Protein AF-A0A7C1H0I5-F1 (afdb_monomer)

Structure (mmCIF, N/CA/C/O backbone):
data_AF-A0A7C1H0I5-F1
#
_entry.id   AF-A0A7C1H0I5-F1
#
loop_
_atom_site.group_PDB
_atom_site.id
_atom_site.type_symbol
_atom_site.label_atom_id
_atom_site.label_alt_id
_atom_site.label_comp_id
_atom_site.label_asym_id
_atom_site.label_entity_id
_atom_site.label_seq_id
_atom_site.pdbx_PDB_ins_code
_atom_site.Cartn_x
_atom_site.Cartn_y
_atom_site.Cartn_z
_atom_site.occupancy
_atom_site.B_iso_or_equiv
_atom_site.auth_seq_id
_atom_site.auth_comp_id
_atom_site.auth_asym_id
_atom_site.auth_atom_id
_atom_site.pdbx_PDB_model_num
ATOM 1 N N . MET A 1 1 ? -18.511 1.958 13.699 1.00 68.25 1 MET A N 1
ATOM 2 C CA . MET A 1 1 ? -17.751 1.012 12.861 1.00 68.25 1 MET A CA 1
ATOM 3 C C . MET A 1 1 ? -17.698 1.475 11.408 1.00 68.25 1 MET A C 1
ATOM 5 O O . MET A 1 1 ? -18.664 1.318 10.663 1.00 68.25 1 MET A O 1
ATOM 9 N N . MET A 1 2 ? -16.570 2.055 11.004 1.00 79.00 2 MET A N 1
ATOM 10 C C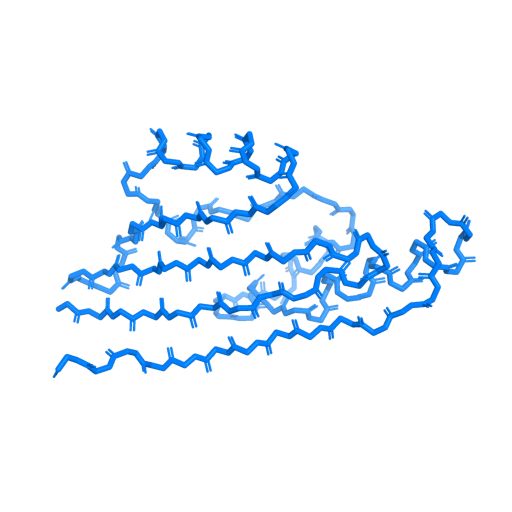A . MET A 1 2 ? -16.241 2.345 9.610 1.00 79.00 2 MET A CA 1
ATOM 11 C C . MET A 1 2 ? -15.518 1.145 8.990 1.00 79.00 2 MET A C 1
ATOM 13 O O . MET A 1 2 ? -14.672 0.522 9.632 1.00 79.00 2 MET A O 1
ATOM 17 N N . LYS A 1 3 ? -15.845 0.824 7.734 1.00 81.69 3 LYS A N 1
ATOM 18 C CA . LYS A 1 3 ? -15.224 -0.267 6.976 1.00 81.69 3 LYS A CA 1
ATOM 19 C C . LYS A 1 3 ? -14.920 0.172 5.550 1.00 81.69 3 LYS A C 1
ATOM 21 O O . LYS A 1 3 ? -15.809 0.623 4.824 1.00 81.69 3 LYS A O 1
ATOM 26 N N . ALA A 1 4 ? -13.669 -0.007 5.146 1.00 70.06 4 ALA A N 1
ATOM 27 C CA . ALA A 1 4 ? -13.200 0.266 3.795 1.00 70.06 4 ALA A CA 1
ATOM 28 C C . ALA A 1 4 ? -12.601 -0.999 3.180 1.00 70.06 4 ALA A C 1
ATOM 30 O O . ALA A 1 4 ? -11.912 -1.770 3.852 1.00 70.06 4 ALA A O 1
ATOM 31 N N . GLU A 1 5 ? -12.868 -1.200 1.895 1.00 84.06 5 GLU A N 1
ATOM 32 C CA . GLU A 1 5 ? -12.250 -2.254 1.103 1.00 84.06 5 GLU A CA 1
ATOM 33 C C . GLU A 1 5 ? -11.391 -1.632 0.006 1.00 84.06 5 GLU A C 1
ATOM 35 O O . GLU A 1 5 ? -11.827 -0.712 -0.693 1.00 84.06 5 GLU A O 1
ATOM 40 N N . VAL A 1 6 ? -10.187 -2.175 -0.167 1.00 78.00 6 VAL A N 1
ATOM 41 C CA . VAL A 1 6 ? -9.289 -1.827 -1.265 1.00 78.00 6 VAL A CA 1
ATOM 42 C C . VAL A 1 6 ? -8.914 -3.071 -2.060 1.00 78.00 6 VAL A C 1
ATOM 44 O O . VAL A 1 6 ? -8.544 -4.104 -1.497 1.00 78.00 6 VAL A O 1
ATOM 47 N N . ASN A 1 7 ? -9.006 -2.953 -3.383 1.00 85.88 7 ASN A N 1
ATOM 48 C CA . ASN A 1 7 ? -8.551 -3.954 -4.340 1.00 85.88 7 ASN A CA 1
ATOM 49 C C . ASN A 1 7 ? -7.380 -3.373 -5.144 1.00 85.88 7 ASN A C 1
ATOM 51 O O . ASN A 1 7 ? -7.479 -2.263 -5.673 1.00 85.88 7 ASN A O 1
ATOM 55 N N . ILE A 1 8 ? -6.277 -4.118 -5.213 1.00 85.62 8 ILE A N 1
ATOM 56 C CA . ILE A 1 8 ? -4.994 -3.674 -5.769 1.00 85.62 8 ILE A CA 1
ATOM 57 C C . ILE A 1 8 ? -4.539 -4.668 -6.833 1.00 85.62 8 ILE A C 1
ATOM 59 O O . ILE A 1 8 ? -4.418 -5.863 -6.552 1.00 85.62 8 ILE A O 1
ATOM 63 N N . GLN A 1 9 ? -4.227 -4.167 -8.028 1.00 85.94 9 GLN A N 1
ATOM 64 C CA . GLN A 1 9 ? -3.475 -4.903 -9.046 1.00 85.94 9 GLN A CA 1
ATOM 65 C C . GLN A 1 9 ? -2.061 -4.331 -9.132 1.00 85.94 9 GLN A C 1
ATOM 67 O O . GLN A 1 9 ? -1.860 -3.210 -9.602 1.00 85.94 9 GLN A O 1
ATOM 72 N N . ALA A 1 10 ? -1.073 -5.108 -8.679 1.00 77.50 10 ALA A N 1
ATOM 73 C CA . ALA A 1 10 ? 0.316 -4.670 -8.512 1.00 77.50 10 ALA A CA 1
ATOM 74 C C . ALA A 1 10 ? 1.132 -4.675 -9.826 1.00 77.50 10 ALA A C 1
ATOM 76 O O . ALA A 1 10 ? 2.323 -4.993 -9.846 1.00 77.50 10 ALA A O 1
ATOM 77 N N . GLY A 1 11 ? 0.499 -4.318 -10.945 1.00 74.69 11 GLY A N 1
ATOM 78 C CA . GLY A 1 11 ? 1.150 -4.218 -12.248 1.00 74.69 11 GLY A CA 1
ATOM 79 C C . GLY A 1 11 ? 1.690 -5.554 -12.765 1.00 74.69 11 GLY A C 1
ATOM 80 O O . GLY A 1 11 ? 0.948 -6.531 -12.902 1.00 74.69 11 GLY A O 1
ATOM 81 N N . ILE A 1 12 ? 2.968 -5.584 -13.161 1.00 76.12 12 ILE A N 1
ATOM 82 C CA . ILE A 1 12 ? 3.544 -6.676 -13.973 1.00 76.12 12 ILE A CA 1
ATOM 83 C C . ILE A 1 12 ? 3.660 -8.020 -13.261 1.00 76.12 12 ILE A C 1
ATOM 85 O O . ILE A 1 12 ? 3.557 -9.053 -13.915 1.00 76.12 12 ILE A O 1
ATOM 89 N N . CYS A 1 13 ? 3.802 -8.040 -11.936 1.00 75.31 13 CYS A N 1
ATOM 90 C CA . CYS A 1 13 ? 3.823 -9.308 -11.207 1.00 75.31 13 CYS A CA 1
ATOM 91 C C . CYS A 1 13 ? 2.465 -10.031 -11.235 1.00 75.31 13 CYS A C 1
ATOM 93 O O . CYS A 1 13 ? 2.392 -11.175 -10.808 1.00 75.31 13 CYS A O 1
ATOM 95 N N . ASN A 1 14 ? 1.404 -9.382 -11.740 1.00 77.88 14 ASN A N 1
ATOM 96 C CA . ASN A 1 14 ? 0.028 -9.885 -11.820 1.00 77.88 14 ASN A CA 1
ATOM 97 C C . ASN A 1 14 ? -0.618 -10.229 -10.476 1.00 77.88 14 ASN A C 1
ATOM 99 O O . ASN A 1 14 ? -1.768 -10.666 -10.461 1.00 77.88 14 ASN A O 1
ATOM 103 N N . PHE A 1 15 ? 0.082 -9.961 -9.377 1.00 83.88 15 PHE A N 1
ATOM 104 C CA . PHE A 1 15 ? -0.414 -10.195 -8.042 1.00 83.88 15 PHE A CA 1
ATOM 105 C C . PHE A 1 15 ? -1.549 -9.228 -7.690 1.00 83.88 15 PHE A C 1
ATOM 107 O O . PHE A 1 15 ? -1.488 -8.015 -7.932 1.00 83.88 15 PHE A O 1
ATOM 114 N N . ARG A 1 16 ? -2.603 -9.797 -7.122 1.00 87.38 16 ARG A N 1
ATOM 115 C CA . ARG A 1 16 ? -3.821 -9.168 -6.648 1.00 87.38 16 ARG A CA 1
ATOM 116 C C . ARG A 1 16 ? -3.839 -9.193 -5.134 1.00 87.38 16 ARG A C 1
ATOM 118 O O . ARG A 1 16 ? -3.710 -10.231 -4.492 1.00 87.38 16 ARG A O 1
ATOM 125 N N . THR A 1 17 ? -4.073 -8.026 -4.554 1.00 86.12 17 THR A N 1
ATOM 126 C CA . THR A 1 17 ? -4.233 -7.887 -3.109 1.00 86.12 17 THR A CA 1
ATOM 127 C C . THR A 1 17 ? -5.582 -7.266 -2.803 1.00 86.12 17 THR A C 1
ATOM 129 O O . THR A 1 17 ? -5.985 -6.288 -3.430 1.00 86.12 17 THR A O 1
ATOM 132 N N . LYS A 1 18 ? -6.276 -7.839 -1.827 1.00 89.44 18 LYS A N 1
ATOM 133 C CA . LYS A 1 18 ? -7.497 -7.300 -1.244 1.00 89.44 18 LYS A CA 1
ATOM 134 C C . LYS A 1 18 ? -7.244 -7.042 0.232 1.00 89.44 18 LYS A C 1
ATOM 136 O O . LYS A 1 18 ? -6.834 -7.955 0.946 1.00 89.44 18 LYS A O 1
ATOM 141 N N . ALA A 1 19 ? -7.514 -5.829 0.693 1.00 82.31 19 ALA A N 1
ATOM 142 C CA . ALA A 1 19 ? -7.431 -5.498 2.108 1.00 82.31 19 ALA A CA 1
ATOM 143 C C . ALA A 1 19 ? -8.736 -4.883 2.612 1.00 82.31 19 ALA A C 1
ATOM 145 O O . ALA A 1 19 ? -9.453 -4.199 1.879 1.00 82.31 19 ALA A O 1
ATOM 146 N N . ILE A 1 20 ? -9.041 -5.168 3.873 1.00 86.44 20 ILE A N 1
ATOM 147 C CA . ILE A 1 20 ? -10.180 -4.624 4.602 1.00 86.44 20 ILE A CA 1
ATOM 148 C C . ILE A 1 20 ? -9.624 -3.905 5.823 1.00 86.44 20 ILE A C 1
ATOM 150 O O . ILE A 1 20 ? -8.930 -4.520 6.632 1.00 86.44 20 ILE A O 1
ATOM 154 N N . ALA A 1 21 ? -9.956 -2.625 5.946 1.00 74.56 21 ALA A N 1
ATOM 155 C CA . ALA A 1 21 ? -9.660 -1.816 7.118 1.00 74.56 21 ALA A CA 1
ATOM 156 C C . ALA A 1 21 ? -10.953 -1.551 7.892 1.00 74.56 21 ALA A C 1
ATOM 158 O O . ALA A 1 21 ? -11.979 -1.202 7.295 1.00 74.56 21 ALA A O 1
ATOM 159 N N . THR A 1 22 ? -10.904 -1.724 9.209 1.00 81.69 22 THR A N 1
ATOM 160 C CA . THR A 1 22 ? -12.020 -1.461 10.125 1.00 81.69 22 THR A CA 1
ATOM 161 C C . THR A 1 22 ? -11.560 -0.606 11.293 1.00 81.69 22 THR A C 1
ATOM 163 O O . THR A 1 22 ? -10.500 -0.871 11.858 1.00 81.69 22 THR A O 1
ATOM 166 N N . SER A 1 23 ? -12.370 0.380 11.667 1.00 73.19 23 SER A N 1
ATOM 167 C CA . SER A 1 23 ? -12.149 1.208 12.854 1.00 73.19 23 SER A CA 1
ATOM 168 C C . SER A 1 23 ? -13.480 1.548 13.516 1.00 73.19 23 SER A C 1
ATOM 170 O O . SER A 1 23 ? -14.471 1.833 12.833 1.00 73.19 23 SER A O 1
ATOM 172 N N . ASP A 1 24 ? -13.506 1.500 14.843 1.00 80.25 24 ASP A N 1
ATOM 173 C CA . ASP A 1 24 ? -14.687 1.832 15.641 1.00 80.25 24 ASP A CA 1
ATOM 174 C C . ASP A 1 24 ? -14.664 3.262 16.181 1.00 80.25 24 ASP A C 1
ATOM 176 O O . ASP A 1 24 ? -15.732 3.809 16.449 1.00 80.25 24 ASP A O 1
ATOM 180 N N . ASP A 1 25 ? -13.481 3.870 16.254 1.00 75.38 25 ASP A N 1
ATOM 181 C CA . ASP A 1 25 ? -13.212 5.173 16.869 1.00 75.38 25 ASP A CA 1
ATOM 182 C C . ASP A 1 25 ? -12.503 6.168 15.934 1.00 75.38 25 ASP A C 1
ATOM 184 O O . ASP A 1 25 ? -12.100 7.242 16.367 1.00 75.38 25 ASP A O 1
ATOM 188 N N . GLU A 1 26 ? -12.348 5.813 14.656 1.00 68.75 26 GLU A N 1
ATOM 189 C CA . GLU A 1 26 ? -11.686 6.610 13.613 1.00 68.75 26 GLU A CA 1
ATOM 190 C C . GLU A 1 26 ? -10.176 6.837 13.820 1.00 68.75 26 GLU A C 1
ATOM 192 O O . GLU A 1 26 ? -9.541 7.475 12.979 1.00 68.75 26 GLU A O 1
ATOM 197 N N . GLN A 1 27 ? -9.577 6.267 14.870 1.00 62.06 27 GLN A N 1
ATOM 198 C CA . GLN A 1 27 ? -8.164 6.447 15.204 1.00 62.06 27 GLN A CA 1
ATOM 199 C C . GLN A 1 27 ? -7.380 5.136 15.121 1.00 62.06 27 GLN A C 1
ATOM 201 O O . GLN A 1 27 ? -6.343 5.071 14.452 1.00 62.06 27 GLN A O 1
ATOM 206 N N . PHE A 1 28 ? -7.882 4.086 15.770 1.00 66.12 28 PHE A N 1
ATOM 207 C CA . PHE A 1 28 ? -7.246 2.777 15.799 1.00 66.12 28 PHE A CA 1
ATOM 208 C C . PHE A 1 28 ? -7.843 1.893 14.708 1.00 66.12 28 PHE A C 1
ATOM 210 O O . PHE A 1 28 ? -9.057 1.674 14.632 1.00 66.12 28 PHE A O 1
ATOM 217 N N . VAL A 1 29 ? -6.977 1.394 13.824 1.00 63.53 29 VAL A N 1
ATOM 218 C CA . VAL A 1 29 ? -7.394 0.657 12.628 1.00 63.53 29 VAL A CA 1
ATOM 219 C C . VAL A 1 29 ? -6.888 -0.776 12.701 1.00 63.53 29 VAL A C 1
ATOM 221 O O . VAL A 1 29 ? -5.700 -1.032 12.883 1.00 63.53 29 VAL A O 1
ATOM 224 N N . THR A 1 30 ? -7.805 -1.723 12.512 1.00 77.25 30 THR A N 1
ATOM 225 C CA . THR A 1 30 ? -7.471 -3.129 12.267 1.00 77.25 30 THR A CA 1
ATOM 226 C C . THR A 1 30 ? -7.472 -3.389 10.770 1.00 77.25 30 THR A C 1
ATOM 228 O O . THR A 1 30 ? -8.449 -3.076 10.083 1.00 77.25 30 THR A O 1
ATOM 231 N N . ILE A 1 31 ? -6.399 -3.994 10.263 1.00 71.69 31 ILE A N 1
ATOM 232 C CA . ILE A 1 31 ? -6.252 -4.319 8.841 1.00 71.69 31 ILE A CA 1
ATOM 233 C C . ILE A 1 31 ? -6.178 -5.834 8.654 1.00 71.69 31 ILE A C 1
ATOM 235 O O . ILE A 1 31 ? -5.410 -6.520 9.327 1.00 71.69 31 ILE A O 1
ATOM 239 N N . LYS A 1 32 ? -6.957 -6.354 7.700 1.00 81.94 32 LYS A N 1
ATOM 240 C CA . LYS A 1 32 ? -6.865 -7.735 7.206 1.00 81.94 32 LYS A CA 1
ATOM 241 C C . LYS A 1 32 ? -6.522 -7.734 5.726 1.00 81.94 32 LYS A C 1
ATOM 243 O O . LYS A 1 32 ? -7.209 -7.082 4.941 1.00 81.94 32 LYS A O 1
ATOM 248 N N . ILE A 1 33 ? -5.502 -8.493 5.338 1.00 79.19 33 ILE A N 1
ATOM 249 C CA . ILE A 1 33 ? -4.970 -8.518 3.970 1.00 79.19 33 ILE A CA 1
ATOM 250 C C . ILE A 1 33 ? -5.040 -9.944 3.421 1.00 79.19 33 ILE A C 1
ATOM 252 O O . ILE A 1 33 ? -4.697 -10.906 4.103 1.00 79.19 33 ILE A O 1
ATOM 256 N N . LYS A 1 34 ? -5.474 -10.079 2.169 1.00 87.12 34 LYS A N 1
ATOM 257 C CA . LYS A 1 34 ? -5.360 -11.294 1.357 1.00 87.12 34 LYS A CA 1
ATOM 258 C C . LYS A 1 34 ? -4.598 -10.948 0.087 1.00 87.12 34 LYS A C 1
ATOM 260 O O . LYS A 1 34 ? -4.950 -9.984 -0.588 1.00 87.12 34 LYS A O 1
ATOM 265 N N . SER A 1 35 ? -3.575 -11.723 -0.239 1.00 82.88 35 SER A N 1
ATOM 266 C CA . SER A 1 35 ? -2.747 -11.522 -1.427 1.00 82.88 35 SER A CA 1
ATOM 267 C C . SER A 1 35 ? -2.371 -12.867 -2.031 1.00 82.88 35 SER A C 1
ATOM 269 O O . SER A 1 35 ? -2.305 -13.863 -1.316 1.00 82.88 35 SER A O 1
ATOM 271 N N . ASP A 1 36 ? -2.129 -12.881 -3.332 1.00 88.69 36 ASP A N 1
ATOM 272 C CA . ASP A 1 36 ? -1.500 -13.977 -4.076 1.00 88.69 36 ASP A CA 1
ATOM 273 C C . ASP A 1 36 ? 0.039 -13.831 -4.162 1.00 88.69 36 ASP A C 1
ATOM 275 O O . ASP A 1 36 ? 0.699 -14.667 -4.773 1.00 88.69 36 ASP A O 1
ATOM 279 N N . CYS A 1 37 ? 0.625 -12.797 -3.541 1.00 79.25 37 CYS A N 1
ATOM 280 C CA . CYS A 1 37 ? 2.072 -12.606 -3.429 1.00 79.25 37 CYS A CA 1
ATOM 281 C C . CYS A 1 37 ? 2.591 -13.063 -2.060 1.00 79.25 37 CYS A C 1
ATOM 283 O O . CYS A 1 37 ? 2.267 -12.446 -1.043 1.00 79.25 37 CYS A O 1
ATOM 285 N N . ASP A 1 38 ? 3.487 -14.053 -2.030 1.00 74.81 38 ASP A N 1
ATOM 286 C CA . ASP A 1 38 ? 4.061 -14.596 -0.786 1.00 74.81 38 ASP A CA 1
ATOM 287 C C . ASP A 1 38 ? 4.725 -13.530 0.098 1.00 74.81 38 ASP A C 1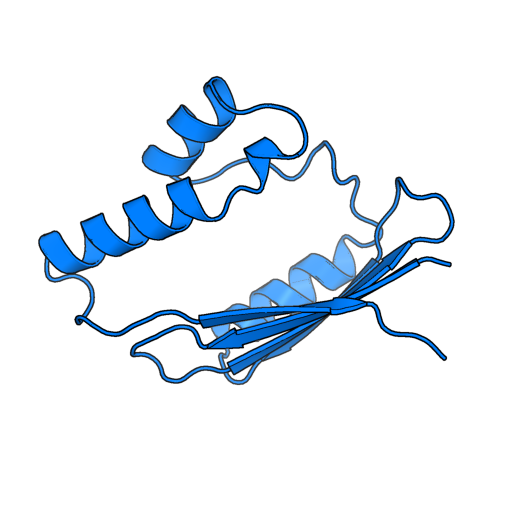
ATOM 289 O O . ASP A 1 38 ? 4.540 -13.517 1.314 1.00 74.81 38 ASP A O 1
ATOM 293 N N . LYS A 1 39 ? 5.418 -12.559 -0.512 1.00 70.56 39 LYS A N 1
ATOM 294 C CA . LYS A 1 39 ? 6.037 -11.435 0.217 1.00 70.56 39 LYS A CA 1
ATOM 295 C C . LYS A 1 39 ? 4.996 -10.548 0.904 1.00 70.56 39 LYS A C 1
ATOM 297 O O . LYS A 1 39 ? 5.230 -10.035 1.993 1.00 70.56 39 LYS A O 1
ATOM 302 N N . ILE A 1 40 ? 3.838 -10.359 0.268 1.00 74.81 40 ILE A N 1
ATOM 303 C CA . ILE A 1 40 ? 2.737 -9.573 0.837 1.00 74.81 40 ILE A CA 1
ATOM 304 C C . ILE A 1 40 ? 1.974 -10.389 1.884 1.00 74.81 40 ILE A C 1
ATOM 306 O O . ILE A 1 40 ? 1.485 -9.810 2.847 1.00 74.81 40 ILE A O 1
ATOM 310 N N . ILE A 1 41 ? 1.911 -11.717 1.759 1.00 73.75 41 ILE A N 1
ATOM 311 C CA . ILE A 1 41 ? 1.380 -12.598 2.810 1.00 73.75 41 ILE A CA 1
ATOM 312 C C . ILE A 1 41 ? 2.249 -12.509 4.074 1.00 73.75 41 ILE A C 1
ATOM 314 O O . ILE A 1 41 ? 1.720 -12.427 5.181 1.00 73.75 41 ILE A O 1
ATOM 318 N N . GLU A 1 42 ? 3.574 -12.499 3.936 1.00 69.75 42 GLU A N 1
ATOM 319 C CA . GLU A 1 42 ? 4.494 -12.338 5.069 1.00 69.75 42 GLU A CA 1
ATOM 320 C C . GLU A 1 42 ? 4.363 -10.958 5.734 1.00 69.75 42 GLU A C 1
ATOM 322 O O . GLU A 1 42 ? 4.247 -10.857 6.961 1.00 69.75 42 GLU A O 1
ATOM 327 N N . LEU A 1 43 ? 4.260 -9.898 4.926 1.00 67.06 43 LEU A N 1
ATOM 328 C CA . LEU A 1 43 ? 3.923 -8.560 5.410 1.00 67.06 43 LEU A CA 1
ATOM 329 C C . LEU A 1 43 ? 2.571 -8.546 6.143 1.00 67.06 43 LEU A C 1
ATOM 331 O O . LEU A 1 43 ? 2.472 -7.980 7.228 1.00 67.06 43 LEU A O 1
ATOM 335 N N . ALA A 1 44 ? 1.544 -9.204 5.597 1.00 66.88 44 ALA A N 1
ATOM 336 C CA . ALA A 1 44 ? 0.214 -9.276 6.198 1.00 66.88 44 ALA A CA 1
ATOM 337 C C . ALA A 1 44 ? 0.234 -9.921 7.589 1.00 66.88 44 ALA A C 1
ATOM 339 O O . ALA A 1 44 ? -0.394 -9.395 8.503 1.00 66.88 44 ALA A O 1
ATOM 340 N N . LYS A 1 45 ? 0.995 -11.009 7.771 1.00 71.00 45 LYS A N 1
ATOM 341 C CA . LYS A 1 45 ? 1.193 -11.646 9.087 1.00 71.00 45 LYS A CA 1
ATOM 342 C C . LYS A 1 45 ? 1.855 -10.693 10.083 1.00 71.00 45 LYS A C 1
ATOM 344 O O . LYS A 1 45 ? 1.459 -10.640 11.243 1.00 71.00 45 LYS A O 1
ATOM 349 N N . THR A 1 46 ? 2.842 -9.927 9.620 1.00 67.00 46 THR A N 1
ATOM 350 C CA . THR A 1 46 ? 3.561 -8.951 10.452 1.00 67.00 46 THR A CA 1
ATOM 351 C C . THR A 1 46 ? 2.649 -7.794 10.870 1.00 67.00 46 THR A C 1
ATOM 353 O O . THR A 1 46 ? 2.671 -7.379 12.026 1.00 67.00 46 THR A O 1
ATOM 356 N N . ILE A 1 47 ? 1.810 -7.304 9.952 1.00 65.31 47 ILE A N 1
ATOM 357 C CA . ILE A 1 47 ? 0.791 -6.278 10.218 1.00 65.31 47 ILE A CA 1
ATOM 358 C C . ILE A 1 47 ? -0.272 -6.803 11.190 1.00 65.31 47 ILE A C 1
ATOM 360 O O . ILE A 1 47 ? -0.638 -6.105 12.130 1.00 65.31 47 ILE A O 1
ATOM 364 N N . GLU A 1 48 ? -0.737 -8.044 11.020 1.00 68.88 48 GLU A N 1
ATOM 365 C CA . GLU A 1 48 ? -1.754 -8.638 11.894 1.00 68.88 48 GLU A CA 1
ATOM 366 C C . GLU A 1 48 ? -1.286 -8.734 13.353 1.00 68.88 48 GLU A C 1
ATOM 368 O O . GLU A 1 48 ? -2.055 -8.421 14.258 1.00 68.88 48 GLU A O 1
ATOM 373 N N . GLN A 1 49 ? -0.012 -9.069 13.581 1.00 70.81 49 GLN A N 1
ATOM 374 C CA . GLN A 1 49 ? 0.602 -9.085 14.917 1.00 70.81 49 GLN A CA 1
ATOM 375 C C . GLN A 1 49 ? 0.727 -7.697 15.559 1.00 70.81 49 GLN A C 1
ATOM 377 O O . GLN A 1 49 ? 0.886 -7.600 16.774 1.00 70.81 49 GLN A O 1
ATOM 382 N N . LYS A 1 50 ? 0.693 -6.633 14.754 1.00 67.38 50 LYS A N 1
ATOM 383 C CA . LYS A 1 50 ? 0.830 -5.243 15.202 1.00 67.38 50 LYS A CA 1
ATOM 384 C C . LYS A 1 50 ? -0.511 -4.513 15.325 1.00 67.38 50 LYS A C 1
ATOM 386 O O . LYS A 1 50 ? -0.524 -3.367 15.755 1.00 67.38 50 LYS A O 1
ATOM 391 N N . ASN A 1 51 ? -1.627 -5.154 14.973 1.00 63.59 51 ASN A N 1
ATOM 392 C CA . ASN A 1 51 ? -2.952 -4.563 15.138 1.00 63.59 51 ASN A CA 1
ATOM 393 C C . ASN A 1 51 ? -3.307 -4.343 16.632 1.00 63.59 51 ASN A C 1
ATOM 395 O O . ASN A 1 51 ? -2.961 -5.182 17.467 1.00 63.59 51 ASN A O 1
ATOM 399 N N . PRO A 1 52 ? -4.094 -3.295 16.957 1.00 59.19 52 PRO A N 1
ATOM 400 C CA . PRO A 1 52 ? -4.487 -2.201 16.068 1.00 59.19 52 PRO A CA 1
ATOM 401 C C . PRO A 1 52 ? -3.323 -1.227 15.845 1.00 59.19 52 PRO A C 1
ATOM 403 O O . PRO A 1 52 ? -2.599 -0.882 16.777 1.00 59.19 52 PRO A O 1
ATOM 406 N N . LEU A 1 53 ? -3.157 -0.772 14.605 1.00 53.38 53 LEU A N 1
ATOM 407 C CA . LEU A 1 53 ? -2.099 0.173 14.260 1.00 53.38 53 LEU A CA 1
ATOM 408 C C . LEU A 1 53 ? -2.527 1.600 14.617 1.00 53.38 53 LEU A C 1
ATOM 410 O O . LEU A 1 53 ? -3.650 2.013 14.307 1.00 53.38 53 LEU A O 1
ATOM 414 N N . ASP A 1 54 ? -1.609 2.360 15.218 1.00 59.75 54 ASP A N 1
ATOM 415 C CA . ASP A 1 54 ? -1.724 3.816 15.281 1.00 59.75 54 ASP A CA 1
ATOM 416 C C . ASP A 1 54 ? -1.388 4.380 13.898 1.00 59.75 54 ASP A C 1
ATOM 418 O O . ASP A 1 54 ? -0.234 4.391 13.457 1.00 59.75 54 ASP A O 1
ATOM 422 N N . SER A 1 55 ? -2.427 4.845 13.208 1.00 49.12 55 SER A N 1
ATOM 423 C CA . SER A 1 55 ? -2.331 5.392 11.855 1.00 49.12 55 SER A CA 1
ATOM 424 C C . SER A 1 55 ? -1.364 6.580 11.734 1.00 49.12 55 SER A C 1
ATOM 426 O O . SER A 1 55 ? -0.870 6.847 10.638 1.00 49.12 55 SER A O 1
ATOM 428 N N . TYR A 1 56 ? -1.037 7.260 12.838 1.00 44.75 56 TYR A N 1
ATOM 429 C CA . TYR A 1 56 ? -0.107 8.387 12.849 1.00 44.75 56 TYR A CA 1
ATOM 430 C C . TYR A 1 56 ? 1.376 7.979 12.925 1.00 44.75 56 TYR A C 1
ATOM 432 O O . TYR A 1 56 ? 2.234 8.803 12.605 1.00 44.75 56 TYR A O 1
ATOM 440 N N . GLN A 1 57 ? 1.702 6.740 13.315 1.00 51.53 57 GLN A N 1
ATOM 441 C CA . GLN A 1 57 ? 3.086 6.280 13.552 1.00 51.53 57 GLN A CA 1
ATOM 442 C C . GLN A 1 57 ? 3.714 5.497 12.374 1.00 51.53 57 GLN A C 1
ATOM 444 O O . GLN A 1 57 ? 4.929 5.336 12.327 1.00 51.53 57 GLN A O 1
ATOM 449 N N . GLU A 1 58 ? 2.926 5.028 11.402 1.00 51.28 58 GLU A N 1
ATOM 450 C CA . GLU A 1 58 ? 3.309 4.044 10.357 1.00 51.28 58 GLU A CA 1
ATOM 451 C C . GLU A 1 58 ? 4.145 4.584 9.165 1.00 51.28 58 GLU A C 1
ATOM 453 O O . GLU A 1 58 ? 4.295 3.933 8.130 1.00 51.28 58 GLU A O 1
ATOM 458 N N . LEU A 1 59 ? 4.714 5.783 9.256 1.00 52.84 59 LEU A N 1
ATOM 459 C CA . LEU A 1 59 ? 5.464 6.397 8.156 1.00 52.84 59 LEU A CA 1
ATOM 460 C C . LEU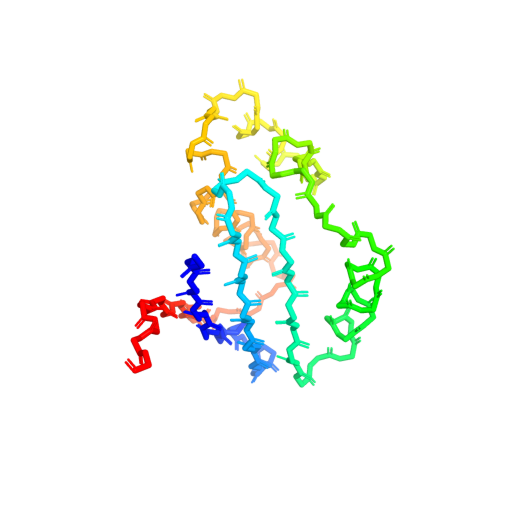 A 1 59 ? 6.947 6.031 8.286 1.00 52.84 59 LEU A C 1
ATOM 462 O O . LEU A 1 59 ? 7.527 6.477 9.265 1.00 52.84 59 LEU A O 1
ATOM 466 N N . LEU A 1 60 ? 7.564 5.289 7.343 1.00 50.44 60 LEU A N 1
ATOM 467 C CA . LEU A 1 60 ? 8.966 5.436 6.845 1.00 50.44 60 LEU A CA 1
ATOM 468 C C . LEU A 1 60 ? 9.547 4.129 6.242 1.00 50.44 60 LEU A C 1
ATOM 470 O O . LEU A 1 60 ? 9.589 3.125 6.935 1.00 50.44 60 LEU A O 1
ATOM 474 N N . GLU A 1 61 ? 10.057 4.185 4.990 1.00 55.31 61 GLU A N 1
ATOM 475 C CA . GLU A 1 61 ? 11.277 3.510 4.439 1.00 55.31 61 GLU A CA 1
ATOM 476 C C . GLU A 1 61 ? 11.326 3.574 2.876 1.00 55.31 61 GLU A C 1
ATOM 478 O O . GLU A 1 61 ? 10.703 2.787 2.170 1.00 55.31 61 GLU A O 1
ATOM 483 N N . SER A 1 62 ? 12.045 4.563 2.312 1.00 56.50 62 SER A N 1
ATOM 484 C CA . SER A 1 62 ? 12.527 4.729 0.904 1.00 56.50 62 SER A CA 1
ATOM 485 C C . SER A 1 62 ? 12.996 6.184 0.743 1.00 56.50 62 SER A C 1
ATOM 487 O O . SER A 1 62 ? 12.405 7.047 1.371 1.00 56.50 62 SER A O 1
ATOM 489 N N . GLN A 1 63 ? 14.023 6.532 -0.050 1.00 57.62 63 GLN A N 1
ATOM 490 C CA . GLN A 1 63 ? 14.476 7.941 -0.148 1.00 57.62 63 GLN A CA 1
ATOM 491 C C . GLN A 1 63 ? 13.409 8.873 -0.754 1.00 57.62 63 GLN A C 1
ATOM 493 O O . GLN A 1 63 ? 13.187 9.962 -0.2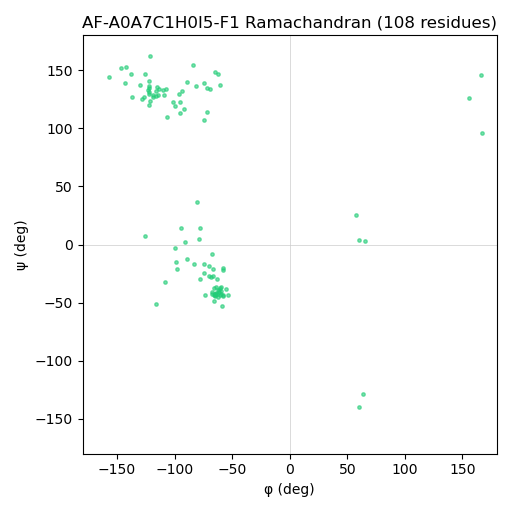30 1.00 57.62 63 GLN A O 1
ATOM 498 N N . ILE A 1 64 ? 12.701 8.428 -1.799 1.00 54.25 64 ILE A N 1
ATOM 499 C CA . ILE A 1 64 ? 11.583 9.182 -2.395 1.00 54.25 64 ILE A CA 1
ATOM 500 C C . ILE A 1 64 ? 10.428 9.293 -1.393 1.00 54.25 64 ILE A C 1
ATOM 502 O O . ILE A 1 64 ? 9.884 10.378 -1.196 1.00 54.25 64 ILE A O 1
ATOM 506 N N . LEU A 1 65 ? 10.108 8.199 -0.692 1.00 68.69 65 LEU A N 1
ATOM 507 C CA . LEU A 1 65 ? 9.062 8.213 0.335 1.00 68.69 65 LEU A CA 1
ATOM 508 C C . LEU A 1 65 ? 9.472 9.015 1.582 1.00 68.69 65 LEU A C 1
ATOM 510 O O . LEU A 1 65 ? 8.614 9.582 2.239 1.00 68.69 65 LEU A O 1
ATOM 514 N N . ARG A 1 66 ? 10.768 9.130 1.885 1.00 67.38 66 ARG A N 1
ATOM 515 C CA . ARG A 1 66 ? 11.322 9.895 3.014 1.00 67.38 66 ARG A CA 1
A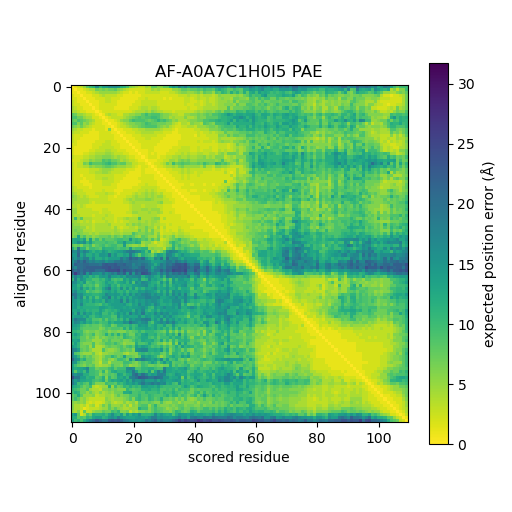TOM 516 C C . ARG A 1 66 ? 11.258 11.396 2.756 1.00 67.38 66 ARG A C 1
ATOM 518 O O . ARG A 1 66 ? 10.853 12.138 3.643 1.00 67.38 66 ARG A O 1
ATOM 525 N N . VAL A 1 67 ? 11.603 11.843 1.543 1.00 62.28 67 VAL A N 1
ATOM 526 C CA . VAL A 1 67 ? 11.412 13.247 1.131 1.00 62.28 67 VAL A CA 1
ATOM 527 C C . VAL A 1 67 ? 9.926 13.599 1.155 1.00 62.28 67 VAL A C 1
ATOM 529 O O . VAL A 1 67 ? 9.550 14.619 1.730 1.00 62.28 67 VAL A O 1
ATOM 532 N N . ALA A 1 68 ? 9.076 12.721 0.612 1.00 63.75 68 ALA A N 1
ATOM 533 C CA . ALA A 1 68 ? 7.631 12.894 0.665 1.00 63.75 68 ALA A CA 1
ATOM 534 C C . ALA A 1 68 ? 7.103 12.934 2.108 1.00 63.75 68 ALA A C 1
ATOM 536 O O . ALA A 1 68 ? 6.337 13.830 2.422 1.00 63.75 68 ALA A O 1
ATOM 537 N N . ALA A 1 69 ? 7.556 12.058 3.007 1.00 67.00 69 ALA A N 1
ATOM 538 C CA . ALA A 1 69 ? 7.168 12.075 4.421 1.00 67.00 69 ALA A CA 1
ATOM 539 C C . ALA A 1 69 ? 7.601 13.361 5.154 1.00 67.00 69 ALA A C 1
ATOM 541 O O . ALA A 1 69 ? 6.928 13.800 6.082 1.00 67.00 69 ALA A O 1
ATOM 542 N N . GLY A 1 70 ? 8.700 13.999 4.732 1.00 68.62 70 GLY A N 1
ATOM 543 C CA . GLY A 1 70 ? 9.133 15.292 5.274 1.00 68.62 70 GLY A CA 1
ATOM 544 C C . GLY A 1 70 ? 8.296 16.490 4.799 1.00 68.62 70 GLY A C 1
ATOM 545 O O . GLY A 1 70 ? 8.241 17.508 5.489 1.00 68.62 70 GLY A O 1
ATOM 546 N N . GLN A 1 71 ? 7.643 16.382 3.637 1.00 70.38 71 GLN A N 1
ATOM 547 C CA . GLN A 1 71 ? 6.905 17.478 2.989 1.00 70.38 71 GLN A CA 1
ATOM 548 C C . GLN A 1 71 ? 5.378 17.306 3.031 1.00 70.38 71 GLN A C 1
ATOM 550 O O . GLN A 1 71 ? 4.647 18.292 3.108 1.00 70.38 71 GLN A O 1
ATOM 555 N N . LEU A 1 72 ? 4.888 16.068 2.990 1.00 69.06 72 LEU A N 1
ATOM 556 C CA . LEU A 1 72 ? 3.476 15.702 2.980 1.00 69.06 72 LEU A CA 1
ATOM 557 C C . LEU A 1 72 ? 3.058 15.257 4.385 1.00 69.06 72 LEU A C 1
ATOM 559 O O . LEU A 1 72 ? 3.625 14.324 4.945 1.00 69.06 72 LEU A O 1
ATOM 563 N N . LYS A 1 73 ? 2.052 15.928 4.952 1.00 71.00 73 LYS A N 1
ATOM 564 C CA . LYS A 1 73 ? 1.541 15.684 6.311 1.00 71.00 73 LYS A CA 1
ATOM 565 C C . LYS A 1 73 ? 0.055 15.319 6.290 1.00 71.00 73 LYS A C 1
ATOM 567 O O . LYS A 1 73 ? -0.643 15.600 5.314 1.00 71.00 73 LYS A O 1
ATOM 572 N N . GLY A 1 74 ? -0.435 14.722 7.378 1.00 69.25 74 GLY A N 1
ATOM 573 C CA . GLY A 1 74 ? -1.836 14.305 7.507 1.00 69.25 74 GLY A CA 1
ATOM 574 C C . GLY A 1 74 ? -2.229 13.287 6.432 1.00 69.25 74 GLY A C 1
ATOM 575 O O . GLY A 1 74 ? -1.423 12.436 6.066 1.00 69.25 74 GLY A O 1
ATOM 576 N N . GLY A 1 75 ? -3.435 13.403 5.868 1.00 61.50 75 GLY A N 1
ATOM 577 C CA . GLY A 1 75 ? -3.915 12.494 4.815 1.00 61.50 75 GLY A CA 1
ATOM 578 C C . GLY A 1 75 ? -3.031 12.440 3.557 1.00 61.50 75 GLY A C 1
ATOM 579 O O . GLY A 1 75 ? -3.029 11.435 2.850 1.00 61.50 75 GLY A O 1
ATOM 580 N N . CYS A 1 76 ? -2.219 13.472 3.299 1.00 67.81 76 CYS A N 1
ATOM 581 C CA . CYS A 1 76 ? -1.278 13.492 2.175 1.00 67.81 76 CYS A CA 1
ATOM 582 C C . CYS A 1 76 ? -0.050 12.595 2.394 1.00 67.81 76 CYS A C 1
ATOM 584 O O . CYS A 1 76 ? 0.627 12.263 1.422 1.00 67.81 76 CYS A O 1
ATOM 586 N N . ALA A 1 77 ? 0.234 12.180 3.633 1.00 65.50 77 ALA A N 1
ATOM 587 C CA . ALA A 1 77 ? 1.341 11.275 3.936 1.00 65.50 77 ALA A CA 1
ATOM 588 C C . ALA A 1 77 ? 1.122 9.867 3.343 1.00 65.50 77 ALA A C 1
ATOM 590 O O . ALA A 1 77 ? 2.083 9.193 2.987 1.00 65.50 77 ALA A O 1
ATOM 591 N N . ALA A 1 78 ? -0.139 9.461 3.150 1.00 66.81 78 ALA A N 1
ATOM 592 C CA . ALA A 1 78 ? -0.528 8.199 2.513 1.00 66.81 78 ALA A CA 1
ATOM 593 C C . ALA A 1 78 ? -0.815 8.337 1.001 1.00 66.81 78 ALA A C 1
ATOM 595 O O . ALA A 1 78 ?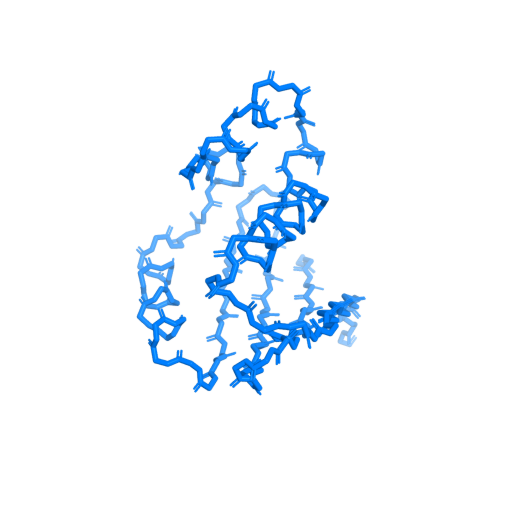 -1.423 7.455 0.392 1.00 66.81 78 ALA A O 1
ATOM 596 N N . CYS A 1 79 ? -0.423 9.454 0.377 1.00 74.94 79 CYS A N 1
ATOM 597 C CA . CYS A 1 79 ? -0.668 9.680 -1.042 1.00 74.94 79 CYS A CA 1
ATOM 598 C C . CYS A 1 79 ? 0.013 8.600 -1.900 1.00 74.94 79 CYS A C 1
ATOM 600 O O . CYS A 1 79 ? 1.173 8.249 -1.693 1.00 74.94 79 CYS A O 1
ATOM 602 N N . LEU A 1 80 ? -0.689 8.105 -2.922 1.00 81.50 80 LEU A N 1
ATOM 603 C CA . LEU A 1 80 ? -0.137 7.129 -3.866 1.00 81.50 80 LEU A CA 1
ATOM 604 C C . LEU A 1 80 ? 0.930 7.733 -4.787 1.00 81.50 80 LEU A C 1
ATOM 606 O O . LEU A 1 80 ? 1.727 6.995 -5.359 1.00 81.50 80 LEU A O 1
ATOM 610 N N . VAL A 1 81 ? 0.970 9.062 -4.922 1.00 76.88 81 VAL A N 1
ATOM 611 C CA . VAL A 1 81 ? 1.876 9.766 -5.840 1.00 76.88 81 VAL A CA 1
ATOM 612 C C . VAL A 1 81 ? 3.356 9.459 -5.543 1.00 76.88 81 VAL A C 1
ATOM 614 O O . VAL A 1 81 ? 4.030 8.990 -6.459 1.00 76.88 81 VAL A O 1
ATOM 617 N N . PRO A 1 82 ? 3.882 9.618 -4.309 1.00 74.19 82 PRO A N 1
ATOM 618 C CA . PRO A 1 82 ? 5.250 9.211 -3.971 1.00 74.19 82 PRO A CA 1
ATOM 619 C C . PRO A 1 82 ? 5.580 7.750 -4.309 1.00 74.19 82 PRO A C 1
ATOM 621 O O . PRO A 1 82 ? 6.638 7.467 -4.876 1.00 74.19 82 PRO A O 1
ATOM 624 N N . THR A 1 83 ? 4.667 6.822 -4.013 1.00 81.75 83 THR A N 1
ATOM 625 C CA . THR A 1 83 ? 4.833 5.392 -4.321 1.00 81.75 83 THR A CA 1
ATOM 626 C C . THR A 1 83 ? 4.874 5.145 -5.829 1.00 81.75 83 THR A C 1
ATOM 628 O O . THR A 1 83 ? 5.740 4.410 -6.309 1.00 81.75 83 THR A O 1
ATOM 631 N N . SER A 1 84 ? 4.008 5.806 -6.600 1.00 77.12 84 SER A N 1
ATOM 632 C CA . SER A 1 84 ? 4.007 5.733 -8.064 1.00 77.12 84 SER A CA 1
ATOM 633 C C . SER A 1 84 ? 5.271 6.338 -8.679 1.00 77.12 84 SER A C 1
ATOM 635 O O . SER A 1 84 ? 5.809 5.764 -9.622 1.00 77.12 84 SER A O 1
ATOM 637 N N . ILE A 1 85 ? 5.811 7.432 -8.125 1.00 71.69 85 ILE A N 1
ATOM 638 C CA . ILE A 1 85 ? 7.096 8.013 -8.559 1.00 71.69 85 ILE A CA 1
ATOM 639 C C . ILE A 1 85 ? 8.247 7.037 -8.285 1.00 71.69 85 ILE A C 1
ATOM 641 O O . ILE A 1 85 ? 9.082 6.804 -9.160 1.00 71.69 85 ILE A O 1
ATOM 645 N N . PHE A 1 86 ? 8.282 6.411 -7.104 1.00 70.44 86 PHE A N 1
ATOM 646 C CA . PHE A 1 86 ? 9.281 5.386 -6.792 1.00 70.44 86 PHE A CA 1
ATOM 647 C C . PHE A 1 86 ? 9.183 4.189 -7.749 1.00 70.44 86 PHE A C 1
ATOM 649 O O . PHE A 1 86 ? 10.202 3.667 -8.203 1.00 70.44 86 PHE A O 1
ATOM 656 N N . LYS A 1 87 ? 7.966 3.793 -8.136 1.00 66.00 87 LYS A N 1
ATOM 657 C CA . LYS A 1 87 ? 7.761 2.748 -9.142 1.00 66.00 87 LYS A CA 1
ATOM 658 C C . LYS A 1 87 ? 8.218 3.178 -10.538 1.00 66.00 87 LYS A C 1
ATOM 660 O O . LYS A 1 87 ? 8.886 2.399 -11.216 1.00 66.00 87 LYS A O 1
ATOM 665 N N . ALA A 1 88 ? 7.925 4.410 -10.949 1.00 65.12 88 ALA A N 1
ATOM 666 C CA . ALA A 1 88 ? 8.399 4.969 -12.212 1.00 65.12 88 ALA A CA 1
ATOM 667 C C . ALA A 1 88 ? 9.937 5.003 -12.273 1.00 65.12 88 ALA A C 1
ATOM 669 O O . ALA A 1 88 ? 10.514 4.625 -13.291 1.00 65.12 88 ALA A O 1
ATOM 670 N N . MET A 1 89 ? 10.608 5.347 -11.164 1.00 58.34 89 MET A N 1
ATOM 671 C CA . MET A 1 89 ? 12.070 5.275 -11.043 1.00 58.34 89 MET A CA 1
ATOM 672 C C . MET A 1 89 ? 12.594 3.853 -11.295 1.00 58.34 89 MET A C 1
ATOM 674 O O . MET A 1 89 ? 13.564 3.682 -12.028 1.00 58.34 89 MET A O 1
ATOM 678 N N . GLN A 1 90 ? 11.945 2.822 -10.740 1.00 61.12 90 GLN A N 1
ATOM 679 C CA . GLN A 1 90 ? 12.328 1.425 -10.989 1.00 61.12 90 GLN A CA 1
ATOM 680 C C . GLN A 1 90 ? 12.179 1.039 -12.467 1.00 61.12 90 GLN A C 1
ATOM 682 O O . GLN A 1 90 ? 13.028 0.319 -12.991 1.00 61.12 90 GLN A O 1
ATOM 687 N N . VAL A 1 91 ? 11.129 1.514 -13.148 1.00 64.44 91 VAL A N 1
ATOM 688 C CA . VAL A 1 91 ? 10.938 1.285 -14.591 1.00 64.44 91 VAL A CA 1
ATOM 689 C C . VAL A 1 91 ? 12.036 1.977 -15.400 1.00 64.44 91 VAL A C 1
ATOM 691 O O . VAL A 1 91 ? 12.686 1.335 -16.224 1.00 64.44 91 VAL A O 1
ATOM 694 N N . ALA A 1 92 ? 12.309 3.255 -15.121 1.00 50.06 92 ALA A N 1
ATOM 695 C CA . ALA A 1 92 ? 13.364 4.020 -15.790 1.00 50.06 92 ALA A CA 1
ATOM 696 C C . ALA A 1 92 ? 14.760 3.399 -15.589 1.00 50.06 92 ALA A C 1
ATOM 698 O O . ALA A 1 92 ? 15.564 3.362 -16.518 1.00 50.06 92 ALA A O 1
ATOM 699 N N . ALA A 1 93 ? 15.022 2.837 -14.405 1.00 56.94 93 ALA A N 1
ATOM 700 C CA . ALA A 1 93 ? 16.254 2.120 -14.076 1.00 56.94 93 ALA A CA 1
ATOM 701 C C . ALA A 1 93 ? 16.308 0.674 -14.615 1.00 56.94 93 ALA A C 1
ATOM 703 O O . ALA A 1 93 ? 17.252 -0.050 -14.311 1.00 56.94 93 ALA A O 1
ATOM 704 N N . ARG A 1 94 ? 15.306 0.229 -15.392 1.00 60.12 94 ARG A N 1
ATOM 705 C CA . ARG A 1 94 ? 15.170 -1.152 -15.905 1.00 60.12 94 ARG A CA 1
ATOM 706 C C . ARG A 1 94 ? 15.124 -2.233 -14.814 1.00 60.12 94 ARG A C 1
ATOM 708 O O . ARG A 1 94 ? 15.429 -3.393 -15.071 1.00 60.12 94 ARG A O 1
ATOM 715 N N . LEU A 1 95 ? 14.696 -1.868 -13.607 1.00 51.03 95 LEU A N 1
ATOM 716 C CA . LEU A 1 95 ? 14.462 -2.781 -12.481 1.00 51.03 95 LEU A CA 1
ATOM 717 C C . LEU A 1 95 ? 13.024 -3.328 -12.468 1.00 51.03 95 LEU A C 1
ATOM 719 O O . LEU A 1 95 ? 12.705 -4.250 -11.718 1.00 51.03 95 LEU A O 1
ATOM 723 N N . SER A 1 96 ? 12.128 -2.751 -13.273 1.00 61.12 96 SER A N 1
ATOM 724 C CA . SER A 1 96 ? 10.751 -3.213 -13.444 1.00 61.12 96 SER A CA 1
ATOM 725 C C . SER A 1 96 ? 10.268 -2.976 -14.872 1.00 61.12 96 SER A C 1
ATOM 727 O O . SER A 1 96 ? 10.716 -2.048 -15.540 1.00 61.12 96 SER A O 1
ATOM 729 N N . LEU A 1 97 ? 9.342 -3.813 -15.334 1.00 68.56 97 LEU A N 1
ATOM 730 C CA . LEU A 1 97 ? 8.716 -3.662 -16.646 1.00 68.56 97 LEU A CA 1
ATOM 731 C C . LEU A 1 97 ? 7.541 -2.683 -16.582 1.00 68.56 97 LEU A C 1
ATOM 733 O O . LEU A 1 97 ? 6.904 -2.517 -15.539 1.00 68.56 97 LEU A O 1
ATOM 737 N N . LEU A 1 98 ? 7.249 -2.068 -17.726 1.00 75.94 98 LEU A N 1
ATOM 738 C CA . LEU A 1 98 ? 6.146 -1.132 -17.885 1.00 75.94 98 LEU A CA 1
ATOM 739 C C . LEU A 1 98 ? 4.807 -1.881 -17.859 1.00 75.94 98 LEU A C 1
ATOM 741 O O . LEU A 1 98 ? 4.515 -2.673 -18.755 1.00 75.94 98 LEU A O 1
ATOM 745 N N . LYS A 1 99 ? 3.998 -1.622 -16.831 1.00 78.56 99 LYS A N 1
ATOM 746 C CA . LYS A 1 99 ? 2.590 -2.016 -16.767 1.00 78.56 99 LYS A CA 1
ATOM 747 C C . LYS A 1 99 ? 1.836 -1.119 -15.791 1.00 78.56 99 LYS A C 1
ATOM 749 O O . LYS A 1 99 ? 2.382 -0.762 -14.746 1.00 78.56 99 LYS A O 1
ATOM 754 N N . ASP A 1 100 ? 0.585 -0.826 -16.120 1.00 80.44 100 ASP A N 1
ATOM 755 C CA . ASP A 1 100 ? -0.300 -0.012 -15.293 1.00 80.44 100 ASP A CA 1
ATOM 756 C C . ASP A 1 100 ? -0.574 -0.647 -13.924 1.00 80.44 100 ASP A C 1
ATOM 758 O O . ASP A 1 100 ? -0.645 -1.871 -13.774 1.00 80.44 100 ASP A O 1
ATOM 762 N N . ILE A 1 101 ? -0.741 0.217 -12.922 1.00 81.06 101 ILE A N 1
ATOM 763 C CA . ILE A 1 101 ? -1.157 -0.130 -11.561 1.00 81.06 101 ILE A CA 1
ATOM 764 C C . ILE A 1 101 ? -2.571 0.408 -11.363 1.00 81.06 101 ILE A C 1
ATOM 766 O O . ILE A 1 101 ? -2.836 1.569 -11.665 1.00 81.06 101 ILE A O 1
ATOM 770 N N . GLU A 1 102 ? -3.465 -0.417 -10.817 1.00 86.06 102 GLU A N 1
ATOM 771 C CA . GLU A 1 102 ? -4.853 -0.036 -10.547 1.00 86.06 102 GLU A CA 1
ATOM 772 C C . GLU A 1 102 ? -5.181 -0.220 -9.059 1.00 86.06 102 GLU A C 1
ATOM 774 O O . GLU A 1 102 ? -4.910 -1.278 -8.479 1.00 86.06 102 GLU A O 1
ATOM 779 N N . ILE A 1 103 ? -5.781 0.810 -8.450 1.00 82.62 103 ILE A N 1
ATOM 780 C CA . ILE A 1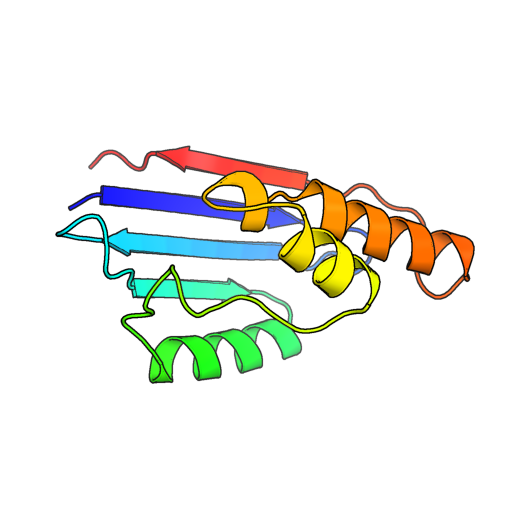 103 ? -6.287 0.787 -7.073 1.00 82.62 103 ILE A CA 1
ATOM 781 C C . ILE A 1 103 ? -7.737 1.260 -7.079 1.00 82.62 103 ILE A C 1
ATOM 783 O O . ILE A 1 103 ? -8.042 2.350 -7.562 1.00 82.62 103 ILE A O 1
ATOM 787 N N . LYS A 1 104 ?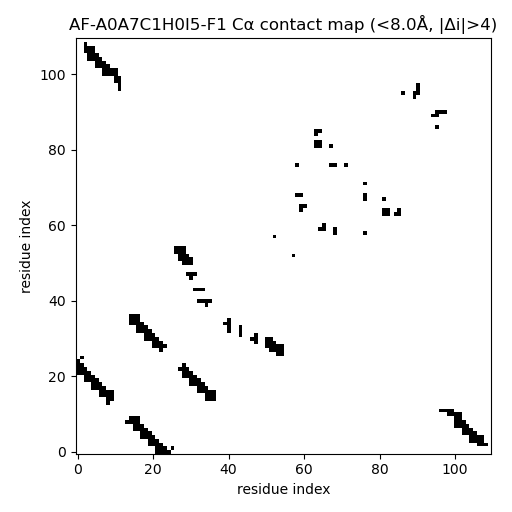 -8.627 0.439 -6.519 1.00 85.44 104 LYS A N 1
ATOM 788 C CA . LYS A 1 104 ? -10.058 0.735 -6.382 1.00 85.44 104 LYS A CA 1
ATOM 789 C C . LYS A 1 104 ? -10.450 0.664 -4.912 1.00 85.44 104 LYS A C 1
ATOM 791 O O . LYS A 1 104 ? -10.286 -0.384 -4.284 1.00 85.44 104 LYS A O 1
ATOM 796 N N . ILE A 1 105 ? -10.954 1.779 -4.381 1.00 86.00 105 ILE 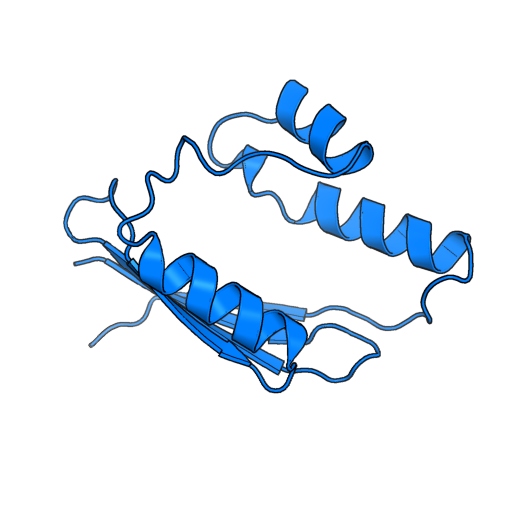A N 1
ATOM 797 C CA . ILE A 1 105 ? -11.418 1.911 -2.995 1.00 86.00 105 ILE A CA 1
ATOM 798 C C . ILE A 1 105 ? -12.926 2.126 -3.009 1.00 86.00 105 ILE A C 1
ATOM 800 O O . ILE A 1 105 ? -13.431 2.956 -3.762 1.00 86.00 105 ILE A O 1
ATOM 804 N N . GLN A 1 106 ? -13.632 1.392 -2.156 1.00 86.31 106 GLN A N 1
ATOM 805 C CA . GLN A 1 106 ? -15.074 1.524 -1.990 1.00 86.31 106 GLN A CA 1
ATOM 806 C C . GLN A 1 106 ? -15.464 1.462 -0.515 1.00 86.31 106 GLN A C 1
ATOM 808 O O . GLN A 1 106 ? -14.851 0.747 0.286 1.00 86.31 106 GLN A O 1
ATOM 813 N N . ARG A 1 107 ? -16.515 2.206 -0.158 1.00 86.44 107 ARG A N 1
ATOM 814 C CA . ARG A 1 107 ? -17.169 2.055 1.141 1.00 86.44 107 ARG A CA 1
ATOM 815 C C . ARG A 1 107 ? -17.936 0.737 1.145 1.00 86.44 107 ARG A C 1
ATOM 817 O O . ARG A 1 107 ? -18.661 0.449 0.198 1.00 86.44 107 ARG A O 1
ATOM 824 N N . VAL A 1 108 ? -17.807 -0.033 2.220 1.00 84.00 108 VAL A N 1
ATOM 825 C CA . VAL A 1 108 ? -18.612 -1.243 2.413 1.00 84.00 108 VAL A CA 1
ATOM 826 C C . VAL A 1 108 ? -19.813 -0.872 3.279 1.00 84.00 108 VAL A C 1
ATOM 828 O O . VAL A 1 108 ? -19.640 -0.498 4.438 1.00 84.00 108 VAL A O 1
ATOM 831 N N . GLN A 1 109 ? -21.016 -0.923 2.707 1.00 69.62 109 GLN A N 1
ATOM 832 C CA . GLN A 1 109 ? -22.274 -0.859 3.455 1.00 69.62 109 GLN A CA 1
ATOM 833 C C . GLN A 1 109 ? -22.725 -2.296 3.742 1.00 69.62 109 GLN A C 1
ATOM 835 O O . GLN A 1 109 ? -22.669 -3.135 2.843 1.00 69.62 109 GLN A O 1
ATOM 840 N N . ASN A 1 110 ? -23.095 -2.572 4.994 1.00 57.31 110 ASN A N 1
ATOM 841 C CA . ASN A 1 110 ? -23.843 -3.779 5.345 1.00 57.31 110 ASN A CA 1
ATOM 842 C C . ASN A 1 110 ? -25.331 -3.511 5.140 1.00 57.31 110 ASN A C 1
ATOM 844 O O . ASN A 1 110 ? -25.752 -2.391 5.513 1.00 57.31 110 ASN A O 1
#

Radius of gyration: 14.93 Å; Cα contacts (8 Å, |Δi|>4): 155; chains: 1; bounding box: 40×32×35 Å

Foldseek 3Di:
DWKKWKWKQPWPVRKIKIKMWDDDPVFFIQMAMDIPDPVVVVVRVVSNVCGRDGPQPPQDDDPLLVVQCVVQDDPSNPDCVSVVVVVVVCCVVVVDPDTDMDMDMDTDDD

Solvent-accessible surface area (backbone atoms only — not comparable to full-atom values): 6397 Å² total; per-residue (Å²): 110,50,45,42,39,39,42,37,40,65,27,74,79,67,33,45,37,40,37,40,42,39,24,73,75,85,56,51,35,39,63,49,68,49,52,75,37,70,72,54,43,55,48,36,55,56,49,50,75,51,52,62,36,57,73,88,69,78,79,85,89,46,74,62,49,44,56,41,54,76,74,30,63,75,80,54,53,73,45,63,62,50,58,50,50,52,50,50,50,33,35,78,70,69,75,41,76,94,54,76,70,49,77,52,77,48,80,61,81,133

Sequence (110 aa):
MMKAEVNIQAGICNFRTKAIATSDDEQFVTIKIKSDCDKIIELAKTIEQKNPLDSYQELLESQILRVAAGQLKGGCAACLVPTSIFKAMQVAARLSLLKDIEIKIQRVQN

Secondary structure (DSSP, 8-state):
-EEEEEEEE-GGG--EEEEEEEESSSSEEEEEEEES-HHHHHHHHHHHHHPSEETTT----SHHHHHHHHH--GGGGG-HHHHHHHHHHHHHTTSS-----EEEEEE---

Nearest PDB structures (foldseek):
  4lw4-assembly1_C  TM=3.765E-01  e=3.774E-01  Escherichia coli IHE3034
  3i6t-assembly2_D  TM=5.742E-01  e=4.426E+00  Jannaschia sp. CCS1
  5xd8-assembly1_A  TM=3.021E-01  e=2.354E+00  Vibrio sp. EJY3
  2yps-assembly3_C  TM=2.494E-01  e=1.334E+00  Homo sapiens
  2yps-assembly2_B  TM=2.566E-01  e=1.252E+00  Homo sapiens

Mean predicted aligned error: 7.93 Å

pLDDT: mean 71.15, std 10.67, range [44.75, 89.44]